Protein AF-D3MPF9-F1 (afdb_monomer_lite)

Foldseek 3Di:
DDQLVVLCVVVVHDLVNLCVQLVHDSVLSVVCNVVVQPVVDDPVSLVSSCVVSVHDSVVNVDD

Secondary structure (DSSP, 8-state):
---HHHHHHHHT--HHHHHHHHTS-HHHHHHHHHHT-GGGS-HHHHHHHHHHTTS-GGGTS--

Sequence (63 aa):
MLDIKNIMEDRGLDIGLLGAALNISDEEISEILENNDPSMLDDILLGELARVLDIDVQELIVE

Structure (mmCIF, N/CA/C/O backbone):
data_AF-D3MPF9-F1
#
_entry.id   AF-D3MPF9-F1
#
loop_
_atom_site.group_PDB
_atom_site.id
_atom_site.type_symbol
_atom_site.label_atom_id
_atom_site.label_alt_id
_atom_site.label_comp_id
_atom_site.label_asym_id
_atom_site.label_entity_id
_atom_site.label_seq_id
_atom_site.pdbx_PDB_ins_code
_atom_site.Cartn_x
_atom_site.Cartn_y
_atom_site.Cartn_z
_atom_site.occupancy
_atom_site.B_iso_or_equiv
_atom_site.auth_seq_id
_atom_site.auth_comp_id
_atom_site.auth_asym_id
_atom_site.auth_atom_id
_atom_site.pdbx_PDB_model_num
ATOM 1 N N . MET A 1 1 ? -6.706 7.884 -12.046 1.00 64.81 1 MET A N 1
ATOM 2 C CA . MET A 1 1 ? -5.790 7.431 -10.989 1.00 64.81 1 MET A CA 1
ATOM 3 C C . MET A 1 1 ? -6.628 6.750 -9.930 1.00 64.81 1 MET A C 1
ATOM 5 O O . MET A 1 1 ? -7.602 7.349 -9.483 1.00 64.81 1 MET A O 1
ATOM 9 N N . LEU A 1 2 ? -6.333 5.485 -9.653 1.00 79.12 2 LEU A N 1
ATOM 10 C CA . LEU A 1 2 ? -6.958 4.710 -8.586 1.00 79.12 2 LEU A CA 1
ATOM 11 C C . LEU A 1 2 ? -6.673 5.388 -7.235 1.00 79.12 2 LEU A C 1
ATOM 13 O O . LEU A 1 2 ? -5.590 5.941 -7.068 1.00 79.12 2 LEU A O 1
ATOM 17 N N . ASP A 1 3 ? -7.622 5.385 -6.300 1.00 87.25 3 ASP A N 1
ATOM 18 C CA . ASP A 1 3 ? -7.396 5.881 -4.935 1.00 87.25 3 ASP A CA 1
ATOM 19 C C . ASP A 1 3 ? -7.143 4.680 -4.022 1.00 87.25 3 ASP A C 1
ATOM 21 O O . ASP A 1 3 ? -8.078 3.975 -3.628 1.00 87.25 3 ASP A O 1
ATOM 25 N N . ILE A 1 4 ? -5.865 4.418 -3.739 1.00 88.75 4 ILE A N 1
ATOM 26 C CA . ILE A 1 4 ? -5.436 3.252 -2.955 1.00 88.75 4 ILE A CA 1
ATOM 27 C C . ILE A 1 4 ? -6.046 3.307 -1.554 1.00 88.75 4 ILE A C 1
ATOM 29 O O . ILE A 1 4 ? -6.470 2.282 -1.016 1.00 88.75 4 ILE A O 1
ATOM 33 N N . LYS A 1 5 ? -6.148 4.510 -0.983 1.00 90.75 5 LYS A N 1
ATOM 34 C CA . LYS A 1 5 ? -6.666 4.711 0.364 1.00 90.75 5 LYS A CA 1
ATOM 35 C C . LYS A 1 5 ? -8.141 4.332 0.457 1.00 90.75 5 LYS A C 1
ATOM 37 O O . LYS A 1 5 ? -8.511 3.608 1.376 1.00 90.75 5 LYS A O 1
ATOM 42 N N . ASN A 1 6 ? -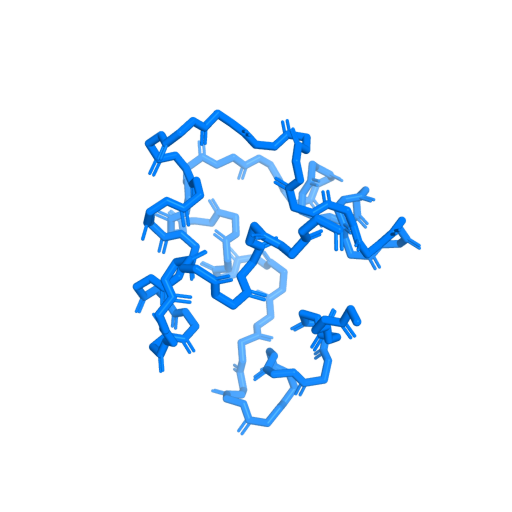8.964 4.743 -0.508 1.00 91.31 6 ASN A N 1
ATOM 43 C CA . ASN A 1 6 ? -10.380 4.353 -0.522 1.00 91.31 6 ASN A CA 1
ATOM 44 C C . ASN A 1 6 ? -10.550 2.830 -0.625 1.00 91.31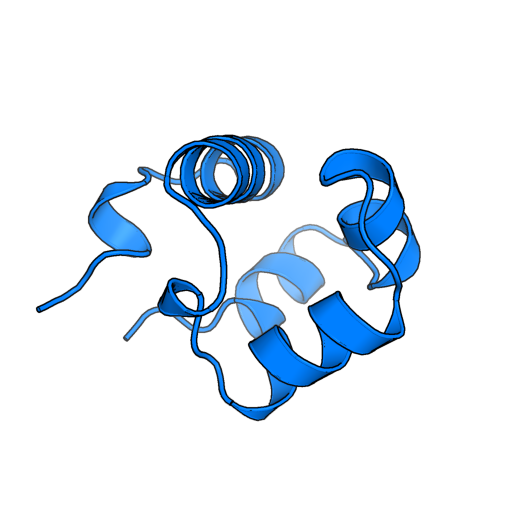 6 ASN A C 1
ATOM 46 O O . ASN A 1 6 ? -11.378 2.256 0.074 1.00 91.31 6 ASN A O 1
ATOM 50 N N . ILE A 1 7 ? -9.733 2.156 -1.442 1.00 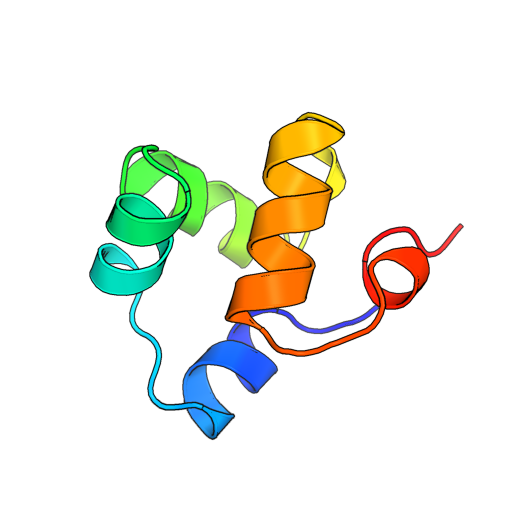91.31 7 ILE A N 1
ATOM 51 C CA . ILE A 1 7 ? -9.791 0.691 -1.579 1.00 91.31 7 ILE A CA 1
ATOM 52 C C . ILE A 1 7 ? -9.383 0.002 -0.278 1.00 91.31 7 ILE A C 1
ATOM 54 O O . ILE A 1 7 ? -9.993 -0.993 0.113 1.00 91.31 7 ILE A O 1
ATOM 58 N N . MET A 1 8 ? -8.364 0.525 0.404 1.00 91.06 8 MET A N 1
ATOM 59 C CA . MET A 1 8 ? -7.973 0.027 1.718 1.00 91.06 8 MET A CA 1
ATOM 60 C C . MET A 1 8 ? -9.106 0.172 2.735 1.00 91.06 8 MET A C 1
ATOM 62 O O . MET A 1 8 ? -9.430 -0.802 3.413 1.00 91.06 8 MET A O 1
ATOM 66 N N . GLU A 1 9 ? -9.739 1.345 2.806 1.00 91.31 9 GLU A N 1
ATOM 67 C CA . GLU A 1 9 ? -10.865 1.604 3.710 1.00 91.31 9 GLU A CA 1
ATOM 68 C C . GLU A 1 9 ? -12.052 0.670 3.419 1.00 91.31 9 GLU A C 1
ATOM 70 O O . GLU A 1 9 ? -12.574 0.040 4.342 1.00 91.31 9 GLU A O 1
ATOM 75 N N . ASP A 1 10 ? -12.411 0.486 2.144 1.00 92.19 10 ASP A N 1
ATOM 76 C CA . ASP A 1 10 ? -13.482 -0.423 1.711 1.00 92.19 10 ASP A CA 1
ATOM 77 C C . ASP A 1 10 ? -13.192 -1.892 2.067 1.00 92.19 10 ASP A C 1
ATOM 79 O O . ASP A 1 10 ? -14.108 -2.671 2.351 1.00 92.19 10 ASP A O 1
ATOM 83 N N . ARG A 1 11 ? -11.912 -2.281 2.075 1.00 88.94 11 ARG A N 1
ATOM 84 C CA . ARG A 1 11 ? -11.453 -3.642 2.400 1.00 88.94 11 ARG A CA 1
ATOM 85 C C . ARG A 1 11 ? -11.100 -3.834 3.876 1.00 88.94 11 ARG A C 1
ATOM 87 O O . ARG A 1 11 ? -10.758 -4.948 4.271 1.00 88.94 11 ARG A O 1
ATOM 94 N N . GLY A 1 12 ? -11.193 -2.787 4.697 1.00 90.94 12 GLY A N 1
ATOM 95 C CA . GLY A 1 12 ? -10.801 -2.828 6.107 1.00 90.94 12 GLY A CA 1
ATOM 96 C C . GLY A 1 12 ? -9.305 -3.083 6.316 1.00 90.94 12 GLY A C 1
ATOM 97 O O . GLY A 1 12 ? -8.923 -3.677 7.324 1.00 90.94 12 GLY A O 1
ATOM 98 N N . LEU A 1 13 ? -8.472 -2.677 5.356 1.00 91.88 13 LEU A N 1
ATOM 99 C CA . LEU A 1 13 ? -7.018 -2.735 5.443 1.00 91.88 13 LEU A CA 1
ATOM 100 C C . LEU A 1 13 ? -6.508 -1.464 6.119 1.00 91.88 13 LEU A C 1
ATOM 102 O O . LEU A 1 13 ? -6.841 -0.354 5.709 1.00 91.88 13 LEU A O 1
ATOM 106 N N . ASP A 1 14 ? -5.676 -1.630 7.141 1.00 93.69 14 ASP A N 1
ATOM 107 C CA . ASP A 1 14 ? -4.922 -0.529 7.726 1.00 93.69 14 ASP A CA 1
ATOM 108 C C . ASP A 1 14 ? -3.480 -0.506 7.197 1.00 93.69 14 ASP A C 1
ATOM 110 O O . ASP A 1 14 ? -3.020 -1.418 6.502 1.00 93.69 14 ASP A O 1
ATOM 114 N N . ILE A 1 15 ? -2.778 0.580 7.510 1.00 94.19 15 ILE A N 1
ATOM 115 C CA . ILE A 1 15 ? -1.392 0.815 7.094 1.00 94.19 15 ILE A CA 1
ATOM 116 C C . ILE A 1 15 ? -0.470 -0.310 7.582 1.00 94.19 15 ILE A C 1
ATOM 118 O O . ILE A 1 15 ? 0.363 -0.779 6.812 1.00 94.19 15 ILE A O 1
ATOM 122 N N . GLY A 1 16 ? -0.656 -0.788 8.816 1.00 94.81 16 GLY A N 1
ATOM 123 C CA . GLY A 1 16 ? 0.186 -1.831 9.402 1.00 94.81 16 GLY A CA 1
ATOM 124 C C . GLY A 1 16 ? -0.015 -3.197 8.746 1.00 94.81 16 GLY A C 1
ATOM 125 O O . GLY A 1 16 ? 0.943 -3.942 8.544 1.00 94.81 16 GLY A O 1
ATOM 126 N N . LEU A 1 17 ? -1.248 -3.530 8.358 1.00 92.69 17 LEU A N 1
ATOM 127 C CA . LEU A 1 17 ? -1.560 -4.734 7.590 1.00 92.69 17 LEU A CA 1
ATOM 128 C C . LEU A 1 17 ? -0.934 -4.680 6.197 1.00 92.69 17 LEU A C 1
ATOM 130 O O . LEU A 1 17 ? -0.387 -5.686 5.744 1.00 92.69 17 LEU A O 1
ATOM 134 N N . LEU A 1 18 ? -0.983 -3.522 5.533 1.00 93.00 18 LEU A N 1
ATOM 135 C CA . LEU A 1 18 ? -0.360 -3.341 4.224 1.00 93.00 18 LEU A CA 1
ATOM 136 C C . LEU A 1 18 ? 1.170 -3.404 4.317 1.00 93.00 18 LEU A C 1
ATOM 138 O O . LEU A 1 18 ? 1.794 -4.123 3.541 1.00 93.00 18 LEU A O 1
ATOM 142 N N . GLY A 1 19 ? 1.763 -2.722 5.301 1.00 94.75 19 GLY A N 1
ATOM 143 C CA . GLY A 1 19 ? 3.203 -2.745 5.561 1.00 94.75 19 GLY A CA 1
ATOM 144 C C . GLY A 1 19 ? 3.700 -4.159 5.850 1.00 94.75 19 GLY A C 1
ATOM 145 O O . GLY A 1 19 ? 4.663 -4.624 5.243 1.00 94.75 19 GLY A O 1
ATOM 146 N N . ALA A 1 20 ? 2.971 -4.914 6.677 1.00 93.88 20 ALA A N 1
ATOM 147 C CA . ALA A 1 20 ? 3.273 -6.319 6.934 1.00 93.88 20 ALA A CA 1
ATOM 148 C C . ALA A 1 20 ? 3.143 -7.203 5.680 1.00 93.88 20 ALA A C 1
ATOM 150 O O . ALA A 1 20 ? 3.959 -8.105 5.489 1.00 93.88 20 ALA A O 1
ATOM 151 N N . ALA A 1 21 ? 2.140 -6.964 4.829 1.00 93.00 21 ALA A N 1
ATOM 152 C CA . ALA A 1 21 ? 1.924 -7.745 3.611 1.00 93.00 21 ALA A CA 1
ATOM 153 C C . ALA A 1 21 ? 2.994 -7.478 2.542 1.00 93.00 21 ALA A C 1
ATOM 155 O O . ALA A 1 21 ? 3.446 -8.407 1.877 1.00 93.00 21 ALA A O 1
ATOM 156 N N . LEU A 1 22 ? 3.419 -6.222 2.415 1.00 93.88 22 LEU A N 1
ATOM 157 C CA . LEU A 1 22 ? 4.452 -5.781 1.480 1.00 93.88 22 LEU A CA 1
ATOM 158 C C . LEU A 1 22 ? 5.870 -5.898 2.051 1.00 93.88 22 LEU A C 1
ATOM 160 O O . LEU A 1 22 ? 6.843 -5.720 1.327 1.00 93.88 22 LEU A O 1
ATOM 164 N N . ASN A 1 23 ? 5.995 -6.236 3.337 1.00 94.50 23 ASN A N 1
ATOM 165 C CA . ASN A 1 23 ? 7.260 -6.286 4.063 1.00 94.50 23 ASN A CA 1
ATOM 166 C C . ASN A 1 23 ? 8.052 -4.963 3.960 1.00 94.50 23 ASN A C 1
ATOM 168 O O . ASN A 1 23 ? 9.270 -4.967 3.768 1.00 94.50 23 ASN A O 1
ATOM 172 N N . ILE A 1 24 ? 7.341 -3.843 4.107 1.00 94.56 24 ILE A N 1
ATOM 173 C CA . ILE A 1 24 ? 7.877 -2.476 4.164 1.00 94.56 24 ILE A CA 1
ATOM 174 C C . ILE A 1 24 ? 7.326 -1.749 5.392 1.00 94.56 24 ILE A C 1
ATOM 176 O O . ILE A 1 24 ? 6.418 -2.237 6.067 1.00 94.56 24 ILE A O 1
ATOM 180 N N . SER A 1 25 ? 7.913 -0.606 5.731 1.00 96.06 25 SER A N 1
ATOM 181 C CA . SER A 1 25 ? 7.514 0.150 6.916 1.00 96.06 25 SER A CA 1
ATOM 182 C C . SER A 1 25 ? 6.161 0.850 6.743 1.00 96.06 25 SER A C 1
ATOM 184 O O . SER A 1 25 ? 5.777 1.251 5.645 1.00 96.06 25 SER A O 1
ATOM 186 N N . ASP A 1 26 ? 5.462 1.070 7.858 1.00 95.31 26 ASP A N 1
ATOM 187 C CA . ASP A 1 26 ? 4.233 1.875 7.897 1.00 95.31 26 ASP A CA 1
ATOM 188 C C . ASP A 1 26 ? 4.462 3.303 7.361 1.00 95.31 26 ASP A C 1
ATOM 190 O O . ASP A 1 26 ? 3.552 3.925 6.811 1.00 95.31 26 ASP A O 1
ATOM 194 N N . GLU A 1 27 ? 5.685 3.820 7.510 1.00 95.56 27 GLU A N 1
ATOM 195 C CA . GLU A 1 27 ? 6.113 5.126 7.001 1.00 95.56 27 GLU A CA 1
ATOM 196 C C . GLU A 1 27 ? 6.142 5.140 5.465 1.00 95.56 27 GLU A C 1
ATOM 198 O O . GLU A 1 27 ? 5.561 6.040 4.864 1.00 95.56 27 GLU A O 1
ATOM 203 N N . GLU A 1 28 ? 6.713 4.111 4.830 1.00 94.56 28 GLU A N 1
ATOM 204 C CA . GLU A 1 28 ? 6.722 3.963 3.364 1.00 94.56 28 GLU A CA 1
ATOM 205 C C . GLU A 1 28 ? 5.302 3.828 2.796 1.00 94.56 28 GLU A C 1
ATOM 207 O O . GLU A 1 28 ? 4.959 4.472 1.806 1.00 94.56 28 GLU A O 1
ATOM 212 N N . ILE A 1 29 ? 4.436 3.044 3.449 1.00 93.88 29 ILE A N 1
ATOM 213 C CA . ILE A 1 29 ? 3.021 2.938 3.059 1.00 93.88 29 ILE A CA 1
ATOM 214 C C . ILE A 1 29 ? 2.329 4.296 3.167 1.00 93.88 29 ILE A C 1
ATOM 216 O O . ILE A 1 29 ? 1.587 4.685 2.267 1.00 93.88 29 ILE A O 1
ATOM 220 N N . SER A 1 30 ? 2.564 5.023 4.260 1.00 94.06 30 SER A N 1
ATOM 221 C CA . SER A 1 30 ? 1.966 6.343 4.463 1.00 94.06 30 SER A CA 1
ATOM 222 C C . SER A 1 30 ? 2.382 7.311 3.358 1.00 94.06 30 SER A C 1
ATOM 224 O O . SER A 1 30 ? 1.525 7.999 2.813 1.00 94.06 30 SER A O 1
ATOM 226 N N . GLU A 1 31 ? 3.657 7.311 2.965 1.00 94.12 31 GLU A N 1
ATOM 227 C CA . GLU A 1 31 ? 4.166 8.145 1.872 1.00 94.12 31 GLU A CA 1
ATOM 228 C C . GLU A 1 31 ? 3.491 7.815 0.529 1.00 94.12 31 GLU A C 1
ATOM 230 O O . GLU A 1 31 ? 3.065 8.723 -0.190 1.00 94.12 31 GLU A O 1
ATOM 235 N N . ILE A 1 32 ? 3.305 6.528 0.217 1.00 91.38 32 ILE A N 1
ATOM 236 C CA . ILE A 1 32 ? 2.592 6.083 -0.992 1.00 91.38 32 ILE A CA 1
ATOM 237 C C . ILE A 1 32 ? 1.136 6.556 -0.976 1.00 91.38 32 ILE A C 1
ATOM 239 O O . ILE A 1 32 ? 0.635 7.039 -1.991 1.00 91.38 32 ILE A O 1
ATOM 243 N N . LEU A 1 33 ? 0.448 6.440 0.164 1.00 90.94 33 LEU A N 1
ATOM 244 C CA . LEU A 1 33 ? -0.957 6.835 0.303 1.00 90.94 33 LEU A CA 1
ATOM 245 C C . LEU A 1 33 ? -1.152 8.353 0.279 1.00 90.94 33 LEU A C 1
ATOM 247 O O . LEU A 1 33 ? -2.127 8.832 -0.296 1.00 90.94 33 LEU A O 1
ATOM 251 N N . GLU A 1 34 ? -0.244 9.115 0.890 1.00 92.19 34 GLU A N 1
ATOM 252 C CA . GLU A 1 34 ? -0.286 10.581 0.903 1.00 92.19 34 GLU A CA 1
ATOM 253 C C . GLU A 1 34 ? -0.083 11.167 -0.496 1.00 92.19 34 GLU A C 1
ATOM 255 O O . GLU A 1 34 ? -0.785 12.107 -0.878 1.00 92.19 34 GLU A O 1
ATOM 260 N N . ASN A 1 35 ? 0.834 10.587 -1.273 1.00 89.56 35 ASN A N 1
ATOM 261 C CA . ASN A 1 35 ? 1.072 10.981 -2.661 1.00 89.56 35 ASN A CA 1
ATOM 262 C C . ASN A 1 35 ? 0.109 10.300 -3.649 1.00 89.56 35 ASN A C 1
ATOM 264 O O . ASN A 1 35 ? 0.020 10.714 -4.805 1.00 89.56 35 ASN A O 1
ATOM 268 N N . ASN A 1 36 ? -0.624 9.279 -3.188 1.00 88.19 36 ASN A N 1
ATOM 269 C CA . ASN A 1 36 ? -1.402 8.347 -4.002 1.00 88.19 36 ASN A CA 1
ATOM 270 C C . ASN A 1 36 ? -0.596 7.842 -5.216 1.00 88.19 36 ASN A C 1
ATOM 272 O O . ASN A 1 36 ? -1.103 7.794 -6.338 1.00 88.19 36 ASN A O 1
ATOM 276 N N . ASP A 1 37 ? 0.678 7.517 -4.979 1.00 89.50 37 ASP A N 1
ATOM 277 C CA . ASP A 1 37 ? 1.664 7.188 -6.009 1.00 89.50 37 ASP A CA 1
ATOM 278 C C . ASP A 1 37 ? 2.250 5.783 -5.784 1.00 89.50 37 ASP A C 1
ATOM 280 O O . ASP A 1 37 ? 3.279 5.622 -5.121 1.00 89.50 37 ASP A O 1
ATOM 284 N N . PRO A 1 38 ? 1.613 4.733 -6.333 1.00 88.75 38 PRO A N 1
ATOM 285 C CA . PRO A 1 38 ? 2.128 3.374 -6.227 1.00 88.75 38 PRO A CA 1
ATOM 286 C C . PRO A 1 38 ? 3.441 3.172 -6.998 1.00 88.75 38 PRO A C 1
ATOM 288 O O . PRO A 1 38 ? 4.123 2.188 -6.734 1.00 88.75 38 PRO A O 1
ATOM 291 N N . SER A 1 39 ? 3.841 4.079 -7.903 1.00 87.19 39 SER A N 1
ATOM 292 C CA . SER A 1 39 ? 5.088 3.942 -8.678 1.00 87.19 39 SER A CA 1
ATOM 293 C C . SER A 1 39 ? 6.361 4.074 -7.833 1.00 87.19 39 SER A C 1
ATOM 295 O O . SER A 1 39 ? 7.453 3.750 -8.299 1.00 87.19 39 SER A O 1
ATOM 297 N N . MET A 1 40 ? 6.224 4.507 -6.575 1.00 89.00 40 MET A N 1
ATOM 298 C CA . MET A 1 40 ? 7.300 4.485 -5.582 1.00 89.00 40 MET A CA 1
ATOM 299 C C . MET A 1 40 ? 7.707 3.054 -5.187 1.00 89.00 40 MET A C 1
ATOM 301 O O . MET A 1 40 ? 8.805 2.850 -4.670 1.00 89.00 40 MET A O 1
ATOM 305 N N . LEU A 1 41 ? 6.839 2.068 -5.435 1.00 91.31 41 LEU A N 1
ATOM 306 C CA . LEU A 1 41 ? 7.113 0.648 -5.242 1.00 91.31 41 LEU A CA 1
ATOM 307 C C . LEU A 1 41 ? 7.820 0.050 -6.464 1.00 91.31 41 LEU A C 1
ATOM 309 O O . LEU A 1 41 ? 7.561 0.430 -7.604 1.00 91.31 41 LEU A O 1
ATOM 313 N N . ASP A 1 42 ? 8.682 -0.941 -6.228 1.00 91.75 42 ASP A N 1
ATOM 314 C CA . ASP A 1 42 ? 9.224 -1.754 -7.316 1.00 91.75 42 ASP A CA 1
ATOM 315 C C . ASP A 1 42 ? 8.156 -2.685 -7.930 1.00 91.75 42 ASP A C 1
ATOM 317 O O . ASP A 1 42 ? 7.080 -2.893 -7.367 1.00 91.75 42 ASP A O 1
ATOM 321 N N . ASP A 1 43 ? 8.458 -3.276 -9.091 1.00 91.00 43 ASP A N 1
ATOM 322 C CA . ASP A 1 43 ? 7.523 -4.143 -9.826 1.00 91.00 43 ASP A CA 1
ATOM 323 C C . ASP A 1 43 ? 7.004 -5.334 -8.995 1.00 91.00 43 ASP A C 1
ATOM 325 O O . ASP A 1 43 ? 5.885 -5.808 -9.211 1.00 91.00 43 ASP A O 1
ATOM 329 N N . ILE A 1 44 ? 7.808 -5.841 -8.050 1.00 92.56 44 ILE A N 1
ATOM 330 C CA . ILE A 1 44 ? 7.422 -6.967 -7.191 1.00 92.56 44 ILE A CA 1
ATOM 331 C C . ILE A 1 44 ? 6.390 -6.484 -6.174 1.00 92.56 44 ILE A C 1
ATOM 333 O O .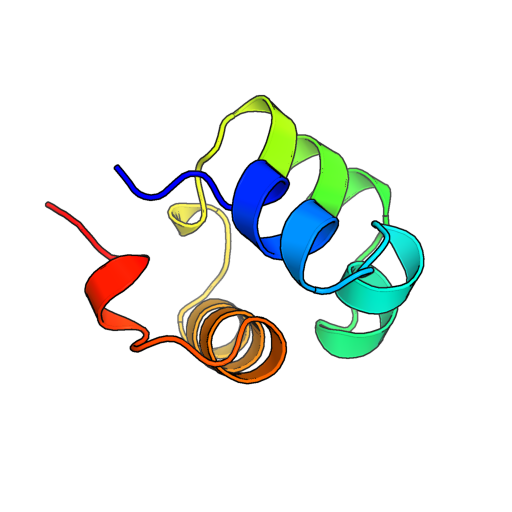 ILE A 1 44 ? 5.331 -7.096 -6.027 1.00 92.56 44 ILE A O 1
ATOM 337 N N . LEU A 1 45 ? 6.680 -5.371 -5.503 1.00 93.50 45 LEU A N 1
ATOM 338 C CA . LEU A 1 45 ? 5.803 -4.779 -4.502 1.00 93.50 45 LEU A CA 1
ATOM 339 C C . LEU A 1 45 ? 4.518 -4.218 -5.116 1.00 93.50 45 LEU A C 1
ATOM 341 O O . LEU A 1 45 ? 3.467 -4.327 -4.492 1.00 93.50 45 LEU A O 1
ATOM 345 N N . LEU A 1 46 ? 4.555 -3.711 -6.349 1.00 92.88 46 LEU A N 1
ATOM 346 C CA . LEU A 1 46 ? 3.355 -3.359 -7.115 1.00 92.88 46 LEU A CA 1
ATOM 347 C C . LEU A 1 46 ? 2.440 -4.570 -7.328 1.00 92.88 46 LEU A C 1
ATOM 349 O O . LEU A 1 46 ? 1.226 -4.477 -7.140 1.00 92.88 46 LEU A O 1
ATOM 353 N N . GLY A 1 47 ? 3.017 -5.718 -7.693 1.00 93.56 47 GLY A N 1
ATOM 354 C CA . GLY A 1 47 ? 2.273 -6.966 -7.852 1.00 93.56 47 GLY A CA 1
ATOM 355 C C . GLY A 1 47 ? 1.665 -7.467 -6.540 1.00 93.56 47 GLY A C 1
ATOM 356 O O . GLY A 1 47 ? 0.500 -7.869 -6.511 1.00 93.56 47 GLY A O 1
ATOM 357 N N . GLU A 1 48 ? 2.422 -7.414 -5.443 1.00 94.62 48 GLU A N 1
ATOM 358 C CA . GLU A 1 48 ? 1.915 -7.783 -4.115 1.00 94.62 48 GLU A CA 1
ATOM 359 C C . GLU A 1 48 ? 0.848 -6.795 -3.620 1.00 94.62 48 GLU A C 1
ATOM 361 O O . GLU A 1 48 ? -0.170 -7.222 -3.076 1.00 94.62 48 GLU A O 1
ATOM 366 N N . LEU A 1 49 ? 1.000 -5.494 -3.881 1.00 93.62 49 LEU A N 1
ATOM 367 C CA . LEU A 1 49 ? -0.001 -4.483 -3.541 1.00 93.62 49 LEU A CA 1
ATOM 368 C C . LEU A 1 49 ? -1.306 -4.755 -4.289 1.00 93.62 49 LEU A C 1
ATOM 370 O O . LEU A 1 49 ? -2.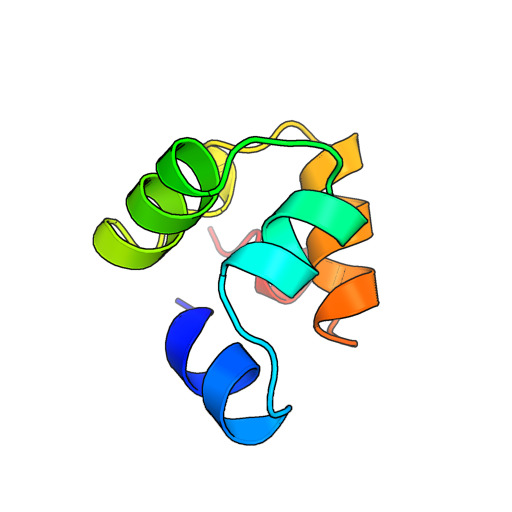360 -4.823 -3.662 1.00 93.62 49 LEU A O 1
ATOM 374 N N . ALA A 1 50 ? -1.242 -4.988 -5.602 1.00 93.06 50 ALA A N 1
ATOM 375 C CA . ALA A 1 50 ? -2.417 -5.328 -6.403 1.00 93.06 50 ALA A CA 1
ATOM 376 C C . ALA A 1 50 ? -3.116 -6.587 -5.880 1.00 93.06 50 ALA A C 1
ATOM 378 O O . ALA A 1 50 ? -4.340 -6.641 -5.800 1.00 93.06 50 ALA A O 1
ATOM 379 N N . ARG A 1 51 ? -2.336 -7.589 -5.460 1.00 93.38 51 ARG A N 1
ATOM 380 C CA . ARG A 1 51 ? -2.851 -8.828 -4.876 1.00 93.38 51 ARG A CA 1
ATOM 381 C C . ARG A 1 51 ? -3.535 -8.602 -3.527 1.00 93.38 51 ARG A C 1
ATOM 383 O O . ARG A 1 51 ? -4.598 -9.172 -3.296 1.00 93.38 51 ARG A O 1
ATOM 390 N N . VAL A 1 52 ? -2.940 -7.813 -2.634 1.00 93.62 52 VAL A N 1
ATOM 391 C CA . VAL A 1 52 ? -3.513 -7.483 -1.313 1.00 93.62 52 VAL A CA 1
ATOM 392 C C . VAL A 1 52 ? -4.797 -6.678 -1.472 1.00 93.62 52 VAL A C 1
ATOM 394 O O . VAL A 1 52 ? -5.799 -6.948 -0.809 1.00 93.62 52 VAL A O 1
ATOM 397 N N . LEU A 1 53 ? -4.773 -5.718 -2.391 1.00 91.38 53 LEU A N 1
ATOM 398 C CA . LEU A 1 53 ? -5.924 -4.917 -2.770 1.00 91.38 53 LEU A CA 1
ATOM 399 C C . LEU A 1 53 ? -6.876 -5.657 -3.708 1.00 91.38 53 LEU A C 1
ATOM 401 O O . LEU A 1 53 ? -7.848 -5.039 -4.105 1.00 91.38 53 LEU A O 1
ATOM 405 N N 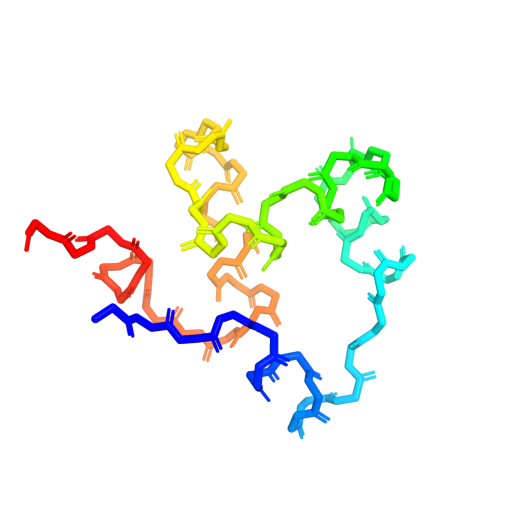. ASP A 1 54 ? -6.609 -6.914 -4.076 1.00 92.38 54 ASP A N 1
ATOM 406 C CA . ASP A 1 54 ? -7.389 -7.757 -4.995 1.00 92.38 54 ASP A CA 1
ATOM 407 C C . ASP A 1 54 ? -7.994 -6.967 -6.180 1.00 92.38 54 ASP A C 1
ATOM 409 O O . ASP A 1 54 ? -9.205 -6.885 -6.392 1.00 92.38 54 ASP A O 1
ATOM 413 N N . ILE A 1 55 ? -7.082 -6.334 -6.920 1.00 91.50 55 ILE A N 1
ATOM 414 C CA . ILE A 1 55 ? -7.287 -5.583 -8.167 1.00 91.50 55 ILE A CA 1
ATOM 415 C C . ILE A 1 55 ? -6.273 -6.050 -9.217 1.00 91.50 55 ILE A C 1
ATOM 417 O O . ILE A 1 55 ? -5.295 -6.733 -8.897 1.00 91.50 55 ILE A O 1
ATOM 421 N N . ASP A 1 56 ? -6.472 -5.665 -10.477 1.00 91.94 56 ASP A N 1
ATOM 422 C CA . ASP A 1 56 ? -5.440 -5.862 -11.495 1.00 91.94 56 ASP A CA 1
ATOM 423 C C . ASP A 1 56 ? -4.273 -4.886 -11.259 1.00 91.94 56 ASP A C 1
ATOM 425 O O . ASP A 1 56 ? -4.475 -3.702 -10.995 1.00 91.94 56 ASP A O 1
ATOM 429 N N . VAL A 1 57 ? -3.029 -5.357 -11.386 1.00 90.94 57 VAL A N 1
ATOM 430 C CA . VAL A 1 57 ? -1.834 -4.504 -11.282 1.00 90.94 57 VAL A CA 1
ATOM 431 C C . VAL A 1 57 ? -1.840 -3.384 -12.329 1.00 90.94 57 VAL A C 1
ATOM 433 O O . VAL A 1 57 ? -1.317 -2.301 -12.079 1.00 90.94 57 VAL A O 1
ATOM 436 N N . GLN A 1 58 ? -2.491 -3.596 -13.477 1.00 89.12 58 GLN A N 1
ATOM 437 C CA . GLN A 1 58 ? -2.685 -2.557 -14.492 1.00 89.12 58 GLN A CA 1
ATOM 438 C C . GLN A 1 58 ? -3.536 -1.380 -13.981 1.00 89.12 58 GLN A C 1
ATOM 440 O O . GLN A 1 58 ? -3.431 -0.279 -14.510 1.00 89.12 58 GLN A O 1
ATOM 445 N N . GLU A 1 59 ? -4.357 -1.574 -12.944 1.00 88.06 59 GLU A N 1
ATOM 446 C CA . GLU A 1 59 ? -5.121 -0.490 -12.313 1.00 88.06 59 GLU A CA 1
ATOM 447 C C . GLU A 1 59 ? -4.249 0.413 -11.424 1.00 88.06 59 GLU A C 1
ATOM 449 O O . GLU A 1 59 ? -4.639 1.546 -11.141 1.00 88.06 59 GLU A O 1
ATOM 454 N N . LEU A 1 60 ? -3.068 -0.060 -11.008 1.00 85.81 60 LEU A N 1
ATOM 455 C CA . LEU A 1 60 ? -2.066 0.729 -10.278 1.00 85.81 60 LEU A CA 1
ATOM 456 C C . LEU A 1 60 ? -1.108 1.461 -11.225 1.00 85.81 60 LEU A C 1
ATOM 458 O O . LEU A 1 60 ? -0.647 2.555 -10.913 1.00 85.81 60 LEU A O 1
ATOM 462 N N . ILE A 1 61 ? -0.831 0.872 -12.389 1.00 80.19 61 ILE A N 1
ATOM 463 C CA . ILE A 1 61 ? 0.079 1.399 -13.414 1.00 80.19 61 ILE A CA 1
ATOM 464 C C . ILE A 1 61 ? -0.757 2.130 -14.473 1.00 80.19 61 ILE A C 1
ATOM 466 O O . ILE A 1 61 ? -0.880 1.686 -15.612 1.00 80.19 61 ILE A O 1
ATOM 470 N N . VAL A 1 62 ? -1.419 3.221 -14.095 1.00 64.75 62 VAL A N 1
ATOM 471 C CA . VAL A 1 62 ? -2.161 4.036 -15.069 1.00 64.75 62 VAL A CA 1
ATOM 472 C C . VAL A 1 62 ? -1.219 5.111 -15.618 1.00 64.75 62 VAL A C 1
ATOM 474 O O . VAL A 1 62 ? -0.810 5.983 -14.855 1.00 64.75 62 VAL A O 1
ATOM 477 N N . GLU A 1 63 ? -0.877 5.029 -16.913 1.00 52.75 63 GLU A N 1
ATOM 478 C CA . GLU A 1 63 ? -0.223 6.112 -17.687 1.00 52.75 63 GLU A CA 1
ATOM 479 C C . GLU A 1 63 ? -1.017 7.431 -17.655 1.00 52.75 63 GLU A C 1
ATOM 481 O O . GLU A 1 63 ? -2.271 7.393 -17.745 1.00 52.75 63 GLU A O 1
#

pLDDT: mean 90.1, std 7.36, range [52.75, 96.06]

Radius of gyration: 10.23 Å; chains: 1; bounding box: 23×20×27 Å

Organism: NCBI:txid596329